Protein AF-A0A2H0VI58-F1 (afdb_monomer_lite)

pLDDT: mean 77.97, std 22.08, range [32.44, 98.25]

Secondary structure (DSSP, 8-state):
--HHHHHHHHHTTSSSTTS----------------S----------HHHHHHHHHHHHHHHHHHHHHHHHHHHHHHHHHS--HHHHHHHHHHHHHHHHTTSS-HHHHHHHHHHHHHHHT-

Structure (mmCIF, N/CA/C/O backbone):
data_AF-A0A2H0VI58-F1
#
_entry.id   AF-A0A2H0VI58-F1
#
loop_
_atom_site.group_PDB
_atom_site.id
_atom_site.type_symbol
_atom_site.label_atom_id
_atom_site.label_alt_id
_atom_site.label_comp_id
_atom_site.label_asym_id
_atom_site.label_entity_id
_atom_site.label_seq_id
_atom_site.pdbx_PDB_ins_code
_atom_site.Cartn_x
_atom_site.Cartn_y
_atom_site.Cartn_z
_atom_site.occupancy
_atom_site.B_iso_or_equiv
_atom_site.auth_seq_id
_atom_site.auth_comp_id
_atom_site.auth_asym_id
_atom_site.auth_atom_id
_atom_site.pdbx_PDB_model_num
ATOM 1 N N . MET A 1 1 ? 27.854 -40.616 11.568 1.00 53.31 1 MET A N 1
ATOM 2 C CA . MET A 1 1 ? 27.432 -40.780 10.158 1.00 53.31 1 MET A CA 1
ATOM 3 C C . MET A 1 1 ? 27.457 -39.402 9.521 1.00 53.31 1 MET A C 1
ATOM 5 O O . MET A 1 1 ? 26.761 -38.518 9.999 1.00 53.31 1 MET A O 1
ATOM 9 N N . SER A 1 2 ? 28.381 -39.181 8.583 1.00 52.53 2 SER A N 1
ATOM 10 C CA . SER A 1 2 ? 28.722 -37.849 8.062 1.00 52.53 2 SER A CA 1
ATOM 11 C C . SER A 1 2 ? 27.531 -37.191 7.360 1.00 52.53 2 SER A C 1
ATOM 13 O O . SER A 1 2 ? 26.808 -37.861 6.626 1.00 52.53 2 SER A O 1
ATOM 15 N N . VAL A 1 3 ? 27.366 -35.876 7.541 1.00 58.34 3 VAL A N 1
ATOM 16 C CA . VAL A 1 3 ? 26.368 -35.040 6.843 1.00 58.34 3 VAL A CA 1
ATOM 17 C C . VAL A 1 3 ? 26.492 -35.190 5.315 1.00 58.34 3 VAL A C 1
ATOM 19 O O . VAL A 1 3 ? 25.495 -35.109 4.602 1.00 58.34 3 VAL A O 1
ATOM 22 N N . ALA A 1 4 ? 27.688 -35.533 4.818 1.00 58.31 4 ALA A N 1
ATOM 23 C CA . ALA A 1 4 ? 27.936 -35.864 3.415 1.00 58.31 4 ALA A CA 1
ATOM 24 C C . ALA A 1 4 ? 27.155 -37.104 2.926 1.00 58.31 4 ALA A C 1
ATOM 26 O O . ALA A 1 4 ? 26.679 -37.111 1.795 1.00 58.31 4 ALA A O 1
ATOM 27 N N . ASN A 1 5 ? 26.933 -38.114 3.778 1.00 62.97 5 ASN A N 1
ATOM 28 C CA . ASN A 1 5 ? 26.204 -39.333 3.398 1.00 62.97 5 ASN A CA 1
ATOM 29 C C . ASN A 1 5 ? 24.690 -39.098 3.282 1.00 62.97 5 ASN A C 1
ATOM 31 O O . ASN A 1 5 ? 24.021 -39.784 2.517 1.00 62.97 5 ASN A O 1
ATOM 35 N N . ILE A 1 6 ? 24.150 -38.113 4.005 1.00 60.97 6 ILE A N 1
ATOM 36 C CA . ILE A 1 6 ? 22.734 -37.722 3.907 1.00 60.97 6 ILE A CA 1
ATOM 37 C C . ILE A 1 6 ? 22.495 -36.901 2.630 1.00 60.97 6 ILE A C 1
ATOM 39 O O . ILE A 1 6 ? 21.463 -37.055 1.984 1.00 60.97 6 ILE A O 1
ATOM 43 N N . ILE A 1 7 ? 23.463 -36.066 2.236 1.00 59.28 7 ILE A N 1
ATOM 44 C CA . ILE A 1 7 ? 23.378 -35.237 1.024 1.00 59.28 7 ILE A CA 1
ATOM 45 C C . ILE A 1 7 ? 23.529 -36.094 -0.245 1.00 59.28 7 ILE A C 1
ATOM 47 O O . ILE A 1 7 ? 22.785 -35.885 -1.200 1.00 59.28 7 ILE A O 1
ATOM 51 N N . MET A 1 8 ? 24.407 -37.104 -0.235 1.00 56.62 8 MET A N 1
ATOM 52 C CA . MET A 1 8 ? 24.546 -38.046 -1.358 1.00 56.62 8 MET A CA 1
ATOM 53 C C . MET A 1 8 ? 23.305 -38.943 -1.521 1.00 56.62 8 MET A C 1
ATOM 55 O O . MET A 1 8 ? 22.826 -39.119 -2.637 1.00 56.62 8 MET A O 1
ATOM 59 N N . ALA A 1 9 ? 22.696 -39.407 -0.421 1.00 55.72 9 ALA A N 1
ATOM 60 C CA . ALA A 1 9 ? 21.473 -40.219 -0.464 1.00 55.72 9 ALA A CA 1
ATOM 61 C C . ALA A 1 9 ? 20.207 -39.443 -0.898 1.00 55.72 9 ALA A C 1
ATOM 63 O O . ALA A 1 9 ? 19.197 -40.052 -1.257 1.00 55.72 9 ALA A O 1
ATOM 64 N N . ALA A 1 10 ? 20.236 -38.105 -0.859 1.00 54.66 10 ALA A N 1
ATOM 65 C CA . ALA A 1 10 ? 19.147 -37.252 -1.338 1.00 54.66 10 ALA A CA 1
ATOM 66 C C . ALA A 1 10 ? 19.251 -36.924 -2.841 1.00 54.66 10 ALA A C 1
ATOM 68 O O . ALA A 1 10 ? 18.243 -36.567 -3.449 1.00 54.66 10 ALA A O 1
ATOM 69 N N . ALA A 1 11 ? 20.439 -37.060 -3.445 1.00 52.56 11 ALA A N 1
ATOM 70 C CA . ALA A 1 11 ? 20.670 -36.757 -4.858 1.00 52.56 11 ALA A CA 1
ATOM 71 C C . ALA A 1 11 ? 20.241 -37.899 -5.800 1.00 52.56 11 ALA A C 1
ATOM 73 O O . ALA A 1 11 ? 19.772 -37.630 -6.901 1.00 52.56 11 ALA A O 1
ATOM 74 N N . GLU A 1 12 ? 20.307 -39.158 -5.360 1.00 55.06 12 GLU A N 1
ATOM 75 C CA . GLU A 1 12 ? 19.944 -40.320 -6.193 1.00 55.06 12 GLU A CA 1
ATOM 76 C C . GLU A 1 12 ? 18.428 -40.546 -6.334 1.00 55.06 12 GLU A C 1
ATOM 78 O O . GLU A 1 12 ? 17.991 -41.288 -7.204 1.00 55.06 12 GLU A O 1
ATOM 83 N N . ARG A 1 13 ? 17.588 -39.869 -5.538 1.00 49.50 13 ARG A N 1
ATOM 84 C CA . ARG A 1 13 ? 16.127 -40.086 -5.543 1.00 49.50 13 ARG A CA 1
ATOM 85 C C . ARG A 1 13 ? 15.329 -39.155 -6.468 1.00 49.50 13 ARG A C 1
ATOM 87 O O . ARG A 1 13 ? 14.102 -39.221 -6.475 1.00 49.50 13 ARG A O 1
ATOM 94 N N . ILE A 1 14 ? 16.001 -38.281 -7.224 1.00 48.28 14 ILE A N 1
ATOM 95 C CA . ILE A 1 14 ? 15.361 -37.319 -8.146 1.00 48.28 14 ILE A CA 1
ATOM 96 C C . ILE A 1 14 ? 15.422 -37.790 -9.616 1.00 48.28 14 ILE A C 1
ATOM 98 O O . ILE A 1 14 ? 14.651 -37.301 -10.438 1.00 48.28 14 ILE A O 1
ATOM 102 N N . GLU A 1 15 ? 16.235 -38.796 -9.952 1.00 50.19 15 GLU A N 1
ATOM 103 C CA . GLU A 1 15 ? 16.387 -39.283 -11.338 1.00 50.19 15 GLU A CA 1
ATOM 104 C C . GLU A 1 15 ? 15.412 -40.411 -11.740 1.00 50.19 15 GLU A C 1
ATOM 106 O O . GLU A 1 15 ? 15.211 -40.641 -12.929 1.00 50.19 15 GLU A O 1
ATOM 111 N N . GLU A 1 16 ? 14.715 -41.071 -10.809 1.00 48.56 16 GLU A N 1
ATOM 112 C CA . GLU A 1 16 ? 13.826 -42.200 -11.164 1.00 48.56 16 GLU A CA 1
ATOM 113 C C . GLU A 1 16 ? 12.372 -41.807 -11.488 1.00 48.56 16 GLU A C 1
ATOM 115 O O . GLU A 1 16 ? 11.603 -42.617 -12.000 1.00 48.56 16 GLU A O 1
ATOM 120 N N . PHE A 1 17 ? 11.965 -40.552 -11.275 1.00 42.66 17 PHE A N 1
ATOM 121 C CA . PHE A 1 17 ? 10.559 -40.138 -11.424 1.00 42.66 17 PHE A CA 1
ATOM 122 C C . PHE A 1 17 ? 10.2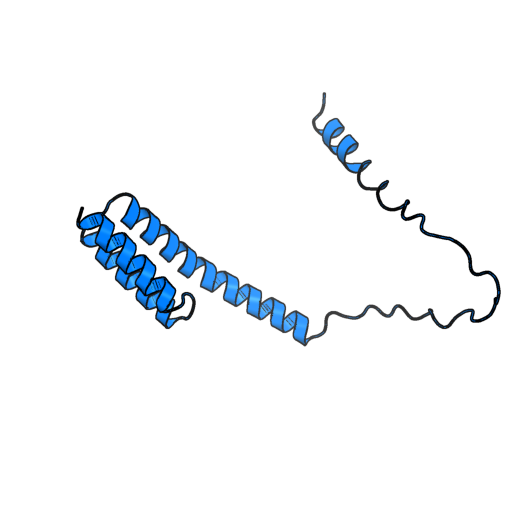00 -39.581 -12.816 1.00 42.66 17 PHE A C 1
ATOM 124 O O . PHE A 1 17 ? 9.352 -38.698 -12.941 1.00 42.66 17 PHE A O 1
ATOM 131 N N . SER A 1 18 ? 10.857 -40.079 -13.870 1.00 41.00 18 SER A N 1
ATOM 132 C CA . SER A 1 18 ? 10.605 -39.669 -15.267 1.00 41.00 18 SER A CA 1
ATOM 133 C C . SER A 1 18 ? 10.256 -40.818 -16.219 1.00 41.00 18 SER A C 1
ATOM 135 O O . SER A 1 18 ? 10.144 -40.593 -17.423 1.00 41.00 18 SER A O 1
ATOM 137 N N . LEU A 1 19 ? 10.043 -42.040 -15.724 1.00 47.66 19 LEU A N 1
ATOM 138 C CA . LEU A 1 19 ? 9.699 -43.187 -16.568 1.00 47.66 19 LEU A CA 1
ATOM 139 C C . LEU A 1 19 ? 8.616 -44.059 -15.933 1.00 47.66 19 LEU A C 1
ATOM 141 O O . LEU A 1 19 ? 8.897 -45.163 -15.503 1.00 47.66 19 LEU A O 1
ATOM 145 N N . GLU A 1 20 ? 7.369 -43.582 -15.921 1.00 46.06 20 GLU A N 1
ATOM 146 C CA . GLU A 1 20 ? 6.189 -44.443 -16.111 1.00 46.06 20 GLU A CA 1
ATOM 147 C C . GLU A 1 20 ? 4.907 -43.607 -16.231 1.00 46.06 20 GLU A C 1
ATOM 149 O O . GLU A 1 20 ? 4.111 -43.467 -15.309 1.00 46.06 20 GLU A O 1
ATOM 154 N N . ILE A 1 21 ? 4.664 -43.075 -17.428 1.00 41.00 21 ILE A N 1
ATOM 155 C CA . ILE A 1 21 ? 3.289 -42.920 -17.916 1.00 41.00 21 ILE A CA 1
ATOM 156 C C . ILE A 1 21 ? 3.165 -43.869 -19.103 1.00 41.00 21 ILE A C 1
ATOM 158 O O . ILE A 1 21 ? 3.253 -43.492 -20.269 1.00 41.00 21 ILE A O 1
ATOM 162 N N . LYS A 1 22 ? 3.022 -45.156 -18.775 1.00 42.66 22 LYS A N 1
ATOM 163 C CA . LYS A 1 22 ? 2.515 -46.170 -19.695 1.00 42.66 22 LYS A CA 1
ATOM 164 C C . LYS A 1 22 ? 1.028 -45.886 -19.905 1.00 42.66 22 LYS A C 1
ATOM 166 O O . LYS A 1 22 ? 0.185 -46.358 -19.153 1.00 42.66 22 LYS A O 1
ATOM 171 N N . PHE A 1 23 ? 0.716 -45.107 -20.934 1.00 39.62 23 PHE A N 1
ATOM 172 C CA . PHE A 1 23 ? -0.603 -45.120 -21.554 1.00 39.62 23 PHE A CA 1
ATOM 173 C C . PHE A 1 23 ? -0.422 -45.337 -23.054 1.00 39.62 23 PHE A C 1
ATOM 175 O O . PHE A 1 23 ? -0.317 -44.404 -23.844 1.00 39.62 23 PHE A O 1
ATOM 182 N N . LEU A 1 24 ? -0.339 -46.607 -23.434 1.00 41.19 24 LEU A N 1
ATOM 183 C CA . LEU A 1 24 ? -0.715 -47.057 -24.765 1.00 41.19 24 LEU A CA 1
ATOM 184 C C . LEU A 1 24 ? -1.793 -48.116 -24.562 1.00 41.19 24 LEU A C 1
ATOM 186 O O . LEU A 1 24 ? -1.620 -49.031 -23.756 1.00 41.19 24 LEU A O 1
ATOM 190 N N . PRO A 1 25 ? -2.884 -47.996 -25.322 1.00 43.91 25 PRO A N 1
ATOM 191 C CA . PRO A 1 25 ? -2.987 -48.961 -26.398 1.00 43.91 25 PRO A CA 1
ATOM 192 C C . PRO A 1 25 ? -3.257 -48.306 -27.757 1.00 43.91 25 PRO A C 1
ATOM 194 O O . PRO A 1 25 ? -4.180 -47.524 -27.941 1.00 43.91 25 PRO A O 1
ATOM 197 N N . PHE A 1 26 ? -2.432 -48.730 -28.713 1.00 38.81 26 PHE A N 1
ATOM 198 C CA . PHE A 1 26 ? -2.895 -49.322 -29.966 1.00 38.81 26 PHE A CA 1
ATOM 199 C C . PHE A 1 26 ? -3.698 -48.437 -30.938 1.00 38.81 26 PHE A C 1
ATOM 201 O O . PHE A 1 26 ? -4.920 -48.436 -30.944 1.00 38.81 26 PHE A O 1
ATOM 208 N N . CYS A 1 27 ? -2.977 -47.824 -31.879 1.00 32.44 27 CYS A N 1
ATOM 209 C CA . CYS A 1 27 ? -3.374 -47.777 -33.289 1.00 32.44 27 CYS A CA 1
ATOM 210 C C . CYS A 1 27 ? -2.101 -47.911 -34.135 1.00 32.44 27 CYS A C 1
ATOM 212 O O . CYS A 1 27 ? -1.270 -47.008 -34.202 1.00 32.44 27 CYS A O 1
ATOM 214 N N . THR A 1 28 ? -1.907 -49.091 -34.716 1.00 50.06 28 THR A N 1
ATOM 215 C CA . THR A 1 28 ? -0.780 -49.430 -35.586 1.00 50.06 28 THR A CA 1
ATOM 216 C C . THR A 1 28 ? -0.940 -48.843 -36.989 1.00 50.06 28 THR A C 1
ATOM 218 O O . THR A 1 28 ? -2.028 -48.885 -37.554 1.00 50.06 28 THR A O 1
ATOM 221 N N . ASN A 1 29 ? 0.206 -48.479 -37.575 1.00 48.22 29 ASN A N 1
ATOM 222 C CA . ASN A 1 29 ? 0.496 -48.301 -39.005 1.00 48.22 29 ASN A CA 1
ATOM 223 C C . ASN A 1 29 ? 0.120 -46.969 -39.682 1.00 48.22 29 ASN A C 1
ATOM 225 O O . ASN A 1 29 ? -0.964 -46.823 -40.233 1.00 48.22 29 ASN A O 1
ATOM 229 N N . ARG A 1 30 ? 1.115 -46.076 -39.816 1.00 40.59 30 ARG A N 1
ATOM 230 C CA . ARG A 1 30 ? 1.779 -45.803 -41.111 1.00 40.59 30 ARG A CA 1
ATOM 231 C C . ARG A 1 30 ? 3.052 -44.974 -40.886 1.00 40.59 30 ARG A C 1
ATOM 233 O O . ARG A 1 30 ? 2.999 -43.785 -40.591 1.00 40.59 30 ARG A O 1
ATOM 240 N N . LEU A 1 31 ? 4.198 -45.641 -40.997 1.00 51.78 31 LEU A N 1
ATOM 241 C CA . LEU A 1 31 ? 5.525 -45.027 -41.070 1.00 51.78 31 LEU A CA 1
ATOM 242 C C . LEU A 1 31 ? 5.613 -44.023 -42.237 1.00 51.78 31 LEU A C 1
ATOM 244 O O . LEU A 1 31 ? 4.936 -44.190 -43.250 1.00 51.78 31 LEU A O 1
ATOM 248 N N . ASN A 1 32 ? 6.528 -43.060 -42.085 1.00 50.75 32 ASN A N 1
ATOM 249 C CA . ASN A 1 32 ? 6.928 -41.987 -43.010 1.00 50.75 32 ASN A CA 1
ATOM 250 C C . ASN A 1 32 ? 6.148 -40.666 -42.978 1.00 50.75 32 ASN A C 1
ATOM 252 O O . ASN A 1 32 ? 5.585 -40.250 -43.983 1.00 50.75 32 ASN A O 1
ATOM 256 N N . ILE A 1 33 ? 6.312 -39.914 -41.884 1.00 51.00 33 ILE A N 1
ATOM 257 C CA . ILE A 1 33 ? 6.845 -38.541 -41.990 1.00 51.00 33 ILE A CA 1
ATOM 258 C C . ILE A 1 33 ? 7.992 -38.426 -40.981 1.00 51.00 33 ILE A C 1
ATOM 260 O O . ILE A 1 33 ? 7.841 -37.996 -39.841 1.00 51.00 33 ILE A O 1
ATOM 264 N N . CYS A 1 34 ? 9.151 -38.913 -41.412 1.00 40.25 34 CYS A N 1
ATOM 265 C CA . CYS A 1 34 ? 10.426 -38.614 -40.787 1.00 40.25 34 CYS A CA 1
ATOM 266 C C . CYS A 1 34 ? 10.754 -37.128 -41.047 1.00 40.25 34 CYS A C 1
ATOM 268 O O . CYS A 1 34 ? 10.591 -36.647 -42.165 1.00 40.25 34 CYS A O 1
ATOM 270 N N . LEU A 1 35 ? 11.276 -36.442 -40.025 1.00 43.62 35 LEU A N 1
ATOM 271 C CA . LEU A 1 35 ? 12.149 -35.262 -40.143 1.00 43.62 35 LEU A CA 1
ATOM 272 C C . LEU A 1 35 ? 11.533 -33.918 -40.594 1.00 43.62 35 LEU A C 1
ATOM 274 O O . LEU A 1 35 ? 12.038 -33.275 -41.508 1.00 43.62 35 LEU A O 1
ATOM 278 N N . VAL A 1 36 ? 10.553 -33.390 -39.851 1.00 46.44 36 VAL A N 1
ATOM 279 C CA . VAL A 1 36 ? 10.339 -31.916 -39.785 1.00 46.44 36 VAL A CA 1
ATOM 280 C C . VAL A 1 36 ? 10.516 -31.375 -38.358 1.00 46.44 36 VAL A C 1
ATOM 282 O O . VAL A 1 36 ? 10.175 -30.240 -38.047 1.00 46.44 36 VAL A O 1
ATOM 285 N N . TYR A 1 37 ? 11.107 -32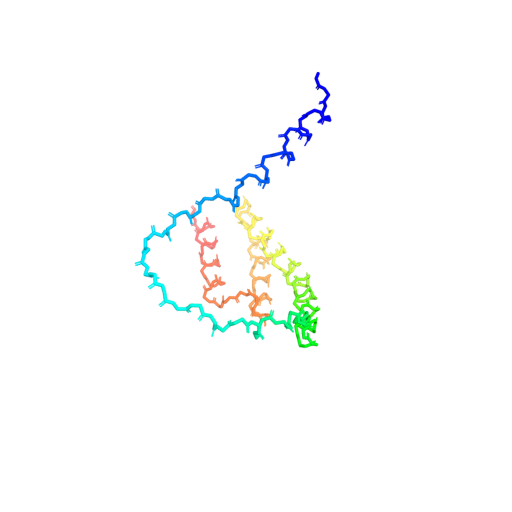.170 -37.464 1.00 52.34 37 TYR A N 1
ATOM 286 C CA . TYR A 1 37 ? 11.384 -31.770 -36.081 1.00 52.34 37 TYR A CA 1
ATOM 287 C C . TYR A 1 37 ? 12.880 -31.530 -35.848 1.00 52.34 37 TYR A C 1
ATOM 289 O O . TYR A 1 37 ? 13.485 -32.026 -34.907 1.00 52.34 37 TYR A O 1
ATOM 297 N N . SER A 1 38 ? 13.508 -30.762 -36.737 1.00 48.84 38 SER A N 1
ATOM 298 C CA . SER A 1 38 ? 14.923 -30.393 -36.638 1.00 48.84 38 SER A CA 1
ATOM 299 C C . SER A 1 38 ? 15.105 -28.878 -36.698 1.00 48.84 38 SER A C 1
ATOM 301 O O . SER A 1 38 ? 15.784 -28.344 -37.575 1.00 48.84 38 SER A O 1
ATOM 303 N N . LYS A 1 39 ? 14.492 -28.158 -35.750 1.00 50.59 39 LYS A N 1
ATOM 304 C CA . LYS A 1 39 ? 14.941 -26.813 -35.363 1.00 50.59 39 LYS A CA 1
ATOM 305 C C . LYS A 1 39 ? 14.410 -26.426 -33.977 1.00 50.59 39 LYS A C 1
ATOM 307 O O . LYS A 1 39 ? 13.634 -25.486 -33.842 1.00 50.59 39 LYS A O 1
ATOM 312 N N . LEU A 1 40 ? 14.885 -27.092 -32.922 1.00 54.53 40 LEU A N 1
ATOM 313 C CA . LEU A 1 40 ? 14.900 -26.493 -31.581 1.00 54.53 40 LEU A CA 1
ATOM 314 C C . LEU A 1 40 ? 15.901 -25.323 -31.590 1.00 54.53 40 LEU A C 1
ATOM 316 O O . LEU A 1 40 ? 16.996 -25.389 -31.040 1.00 54.53 40 LEU A O 1
ATOM 320 N N . ARG A 1 41 ? 15.544 -24.234 -32.283 1.00 50.53 41 ARG A N 1
ATOM 321 C CA . ARG A 1 41 ? 16.090 -22.916 -31.979 1.00 50.53 41 ARG A CA 1
ATOM 322 C C . ARG A 1 41 ? 15.622 -22.620 -30.564 1.00 50.53 41 ARG A C 1
ATOM 324 O O . ARG A 1 41 ? 14.418 -22.595 -30.327 1.00 50.53 41 ARG A O 1
ATOM 331 N N . LEU A 1 42 ? 16.567 -22.393 -29.656 1.00 57.09 42 LEU A N 1
ATOM 332 C CA . LEU A 1 42 ? 16.349 -21.663 -28.409 1.00 57.09 42 LEU A CA 1
ATOM 333 C C . LEU A 1 42 ? 15.288 -20.585 -28.659 1.00 57.09 42 LEU A C 1
ATOM 335 O O . LEU A 1 42 ? 15.573 -19.648 -29.401 1.00 57.09 42 LEU A O 1
ATOM 339 N N . MET A 1 43 ? 14.072 -20.727 -28.119 1.00 74.06 43 MET A N 1
ATOM 340 C CA . MET A 1 43 ? 13.137 -19.604 -28.052 1.00 74.06 43 MET A CA 1
ATOM 341 C C . MET A 1 43 ? 13.822 -18.593 -27.128 1.00 74.06 43 MET A C 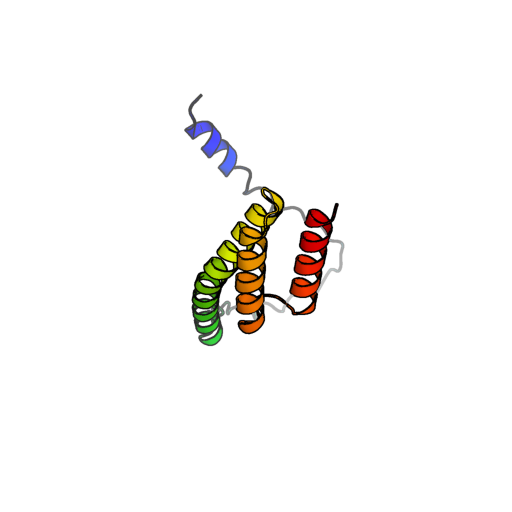1
ATOM 343 O O . MET A 1 43 ? 13.925 -18.849 -25.926 1.00 74.06 43 MET A O 1
ATOM 347 N N . PRO A 1 44 ? 14.403 -17.502 -27.655 1.00 78.81 44 PRO A N 1
ATOM 348 C CA . PRO A 1 44 ? 15.218 -16.631 -26.833 1.00 78.81 44 PRO A CA 1
ATOM 349 C C . PRO A 1 44 ? 14.297 -15.852 -25.897 1.00 78.81 44 PRO A C 1
ATOM 351 O O . PRO A 1 44 ? 13.174 -15.499 -26.271 1.00 78.81 44 PRO A O 1
ATOM 354 N N . ILE A 1 45 ? 14.774 -15.539 -24.688 1.00 83.75 45 ILE A N 1
ATOM 355 C CA . ILE A 1 45 ? 14.049 -14.629 -23.799 1.00 83.75 45 ILE A CA 1
ATOM 356 C C . ILE A 1 45 ? 13.850 -13.320 -24.563 1.00 83.75 45 ILE A C 1
ATOM 358 O O . ILE A 1 45 ? 14.804 -12.609 -24.890 1.00 83.75 45 ILE A O 1
ATOM 362 N N . THR A 1 46 ? 12.596 -13.017 -24.882 1.00 91.38 46 THR A N 1
ATOM 363 C CA . THR A 1 46 ? 12.258 -11.846 -25.683 1.00 91.38 46 THR A CA 1
ATOM 364 C C . THR A 1 46 ? 12.695 -10.576 -24.954 1.00 91.38 46 THR A C 1
ATOM 366 O O . THR A 1 46 ? 12.673 -10.487 -23.721 1.00 91.38 46 THR A O 1
ATOM 369 N N . LYS A 1 47 ? 13.083 -9.538 -25.705 1.00 91.75 47 LYS A N 1
ATOM 370 C CA . LYS A 1 47 ? 13.515 -8.255 -25.115 1.00 91.75 47 LYS A CA 1
ATOM 371 C C . LYS A 1 47 ? 12.442 -7.666 -24.181 1.00 91.75 47 LYS A C 1
ATOM 373 O O . LYS A 1 47 ? 12.772 -7.053 -23.162 1.00 91.75 47 LYS A O 1
ATOM 378 N N . SER A 1 48 ? 11.163 -7.885 -24.500 1.00 93.31 48 SER A N 1
ATOM 379 C CA . SER A 1 48 ? 10.019 -7.502 -23.666 1.00 93.31 48 SER A CA 1
ATOM 380 C C . SER A 1 48 ? 9.982 -8.269 -22.342 1.00 93.31 48 SER A C 1
ATOM 382 O O . SER A 1 48 ? 9.794 -7.637 -21.300 1.00 93.31 48 SER A O 1
ATOM 384 N N . ALA A 1 49 ? 10.247 -9.579 -22.347 1.00 94.31 49 ALA A N 1
ATOM 385 C CA . ALA A 1 49 ? 10.326 -10.393 -21.136 1.00 94.31 49 ALA A CA 1
ATOM 386 C C . ALA A 1 49 ? 11.468 -9.938 -20.210 1.00 94.31 49 ALA A C 1
ATOM 388 O O . ALA A 1 49 ? 11.238 -9.714 -19.020 1.00 94.31 49 ALA A O 1
ATOM 389 N N . ILE A 1 50 ? 12.667 -9.671 -20.747 1.00 95.44 50 ILE A N 1
ATOM 390 C CA . ILE A 1 50 ? 13.802 -9.142 -19.960 1.00 95.44 50 ILE A CA 1
ATOM 391 C C . ILE A 1 50 ? 13.449 -7.780 -19.343 1.00 95.44 50 ILE A C 1
ATOM 393 O O . ILE A 1 50 ? 13.734 -7.507 -18.173 1.00 95.44 50 ILE A O 1
ATOM 397 N N . LYS A 1 51 ? 12.812 -6.890 -20.117 1.00 95.94 51 LYS A N 1
ATOM 398 C CA . LYS A 1 51 ? 12.373 -5.576 -19.624 1.00 95.94 51 LYS A CA 1
ATOM 399 C C . LYS A 1 51 ? 11.344 -5.723 -18.506 1.00 95.94 51 LYS A C 1
ATOM 401 O O . LYS A 1 51 ? 11.485 -5.075 -17.469 1.00 95.94 51 LYS A O 1
ATOM 406 N N . LYS A 1 52 ? 10.341 -6.581 -18.696 1.00 97.06 52 LYS A N 1
ATOM 407 C CA . LYS A 1 52 ? 9.290 -6.834 -17.709 1.00 97.06 52 LYS A CA 1
ATOM 408 C C . LYS A 1 52 ? 9.878 -7.373 -16.405 1.00 97.06 52 LYS A C 1
ATOM 410 O O . LYS A 1 52 ? 9.590 -6.813 -15.351 1.00 97.06 52 LYS A O 1
ATOM 415 N N . GLN A 1 53 ? 10.805 -8.329 -16.487 1.00 96.88 53 GLN A N 1
ATOM 416 C CA . GLN A 1 53 ? 11.499 -8.879 -15.323 1.00 96.88 53 GLN A CA 1
ATOM 417 C C . GLN A 1 53 ? 12.247 -7.797 -14.525 1.00 96.88 53 GLN A C 1
ATOM 419 O O . GLN A 1 53 ? 12.137 -7.743 -13.301 1.00 96.88 53 GLN A O 1
ATOM 424 N N . ARG A 1 54 ? 12.980 -6.895 -15.194 1.00 97.44 54 ARG A N 1
ATOM 425 C CA . ARG A 1 54 ? 13.687 -5.786 -14.522 1.00 97.44 54 ARG A CA 1
ATOM 426 C C . ARG A 1 54 ? 12.727 -4.817 -13.832 1.00 97.44 54 ARG A C 1
ATOM 428 O O . ARG A 1 54 ? 12.962 -4.421 -12.690 1.00 97.44 54 ARG A O 1
ATOM 435 N N . VAL A 1 55 ? 11.640 -4.448 -14.511 1.00 98.25 55 VAL A N 1
ATOM 436 C CA . VAL A 1 55 ? 10.618 -3.541 -13.965 1.00 98.25 55 VAL A CA 1
ATOM 437 C C . VAL A 1 55 ? 9.930 -4.160 -12.750 1.00 98.25 55 VAL A C 1
ATOM 439 O O . VAL A 1 55 ? 9.765 -3.484 -11.734 1.00 98.25 55 VAL A O 1
ATOM 442 N N . ASP A 1 56 ? 9.570 -5.439 -12.822 1.00 97.88 56 ASP A N 1
ATOM 443 C CA . ASP A 1 56 ? 8.881 -6.130 -11.735 1.00 97.88 56 ASP A CA 1
ATOM 444 C C . ASP A 1 56 ? 9.795 -6.345 -10.530 1.00 97.88 56 ASP A C 1
ATOM 446 O O . ASP A 1 56 ? 9.352 -6.120 -9.405 1.00 97.88 56 ASP A O 1
ATOM 450 N N . LYS A 1 57 ? 11.085 -6.650 -10.740 1.00 98.12 57 LYS A N 1
ATOM 451 C CA . LYS A 1 57 ? 12.095 -6.678 -9.667 1.00 98.12 57 LYS A CA 1
ATOM 452 C C . LYS A 1 57 ? 12.151 -5.333 -8.937 1.00 98.12 57 LYS A C 1
ATOM 454 O O . LYS A 1 57 ? 11.978 -5.291 -7.721 1.00 98.12 57 LYS A O 1
ATOM 459 N N . LYS A 1 58 ? 12.290 -4.223 -9.673 1.00 98.00 58 LYS A N 1
ATOM 460 C CA . LYS A 1 58 ? 12.338 -2.872 -9.085 1.00 98.00 58 LYS A CA 1
ATOM 461 C C . LYS A 1 58 ? 11.063 -2.537 -8.302 1.00 98.00 58 LYS A C 1
ATOM 463 O O . LYS A 1 58 ? 11.143 -2.103 -7.158 1.00 98.00 58 LYS A O 1
ATOM 468 N N . ARG A 1 59 ? 9.887 -2.768 -8.896 1.00 96.88 59 ARG A N 1
ATOM 469 C CA . ARG A 1 59 ? 8.589 -2.501 -8.249 1.00 96.88 59 ARG A CA 1
ATOM 470 C C . ARG A 1 59 ? 8.379 -3.367 -7.013 1.00 96.88 59 ARG A C 1
ATOM 472 O O . ARG A 1 59 ? 7.873 -2.877 -6.009 1.00 96.88 59 ARG A O 1
ATOM 479 N N . THR A 1 60 ? 8.783 -4.633 -7.071 1.00 97.50 60 THR A N 1
ATOM 480 C CA . THR A 1 60 ? 8.684 -5.560 -5.940 1.00 97.50 60 THR A CA 1
ATOM 481 C C . THR A 1 60 ? 9.505 -5.059 -4.762 1.00 97.50 60 THR A C 1
ATOM 483 O O . THR A 1 60 ? 8.955 -4.950 -3.671 1.00 97.50 60 THR A O 1
ATOM 486 N N . LEU A 1 61 ? 10.762 -4.660 -4.978 1.00 97.12 61 LEU A N 1
ATOM 487 C CA . LEU A 1 61 ? 11.625 -4.141 -3.912 1.00 97.12 61 LEU A CA 1
ATOM 488 C C . LEU A 1 61 ? 11.011 -2.917 -3.215 1.00 97.12 61 LEU A C 1
ATOM 490 O O . LEU A 1 61 ? 10.863 -2.921 -1.996 1.00 97.12 61 LEU A O 1
ATOM 494 N N . SER A 1 62 ? 10.562 -1.910 -3.973 1.00 95.38 62 SER A N 1
ATOM 495 C CA . SER A 1 62 ? 9.933 -0.715 -3.388 1.00 95.38 62 SER A CA 1
ATOM 496 C C . SER A 1 62 ? 8.617 -1.033 -2.663 1.00 95.38 62 SER A C 1
ATOM 498 O O . SER A 1 62 ? 8.356 -0.523 -1.572 1.00 95.38 62 SER A O 1
ATOM 500 N N . ASN A 1 63 ? 7.789 -1.912 -3.236 1.00 96.62 63 ASN A N 1
ATOM 501 C CA . ASN A 1 63 ? 6.497 -2.278 -2.656 1.00 96.62 63 ASN A CA 1
ATOM 502 C C . ASN A 1 63 ? 6.644 -3.137 -1.394 1.00 96.62 63 ASN A C 1
ATOM 504 O O . ASN A 1 63 ? 5.800 -3.047 -0.501 1.00 96.62 63 ASN A O 1
ATOM 508 N N . LEU A 1 64 ? 7.689 -3.964 -1.303 1.00 96.50 64 LEU A N 1
ATOM 509 C CA . LEU A 1 64 ? 7.966 -4.786 -0.126 1.00 96.50 64 LEU A CA 1
ATOM 510 C C . LEU A 1 64 ? 8.212 -3.923 1.109 1.00 96.50 64 LEU A C 1
ATOM 512 O O . LEU A 1 64 ? 7.643 -4.217 2.157 1.00 96.50 64 LEU A O 1
ATOM 516 N N . THR A 1 65 ? 8.962 -2.825 0.989 1.00 95.44 65 THR A N 1
ATOM 517 C CA . THR A 1 65 ? 9.203 -1.903 2.108 1.00 95.44 65 THR A CA 1
ATOM 518 C C . THR A 1 65 ? 7.901 -1.284 2.620 1.00 95.44 65 THR A C 1
ATOM 520 O O . THR A 1 65 ? 7.631 -1.310 3.820 1.00 95.44 65 THR A O 1
ATOM 523 N N . ALA A 1 66 ? 7.050 -0.778 1.721 1.00 95.12 66 ALA A N 1
ATOM 524 C CA . ALA A 1 66 ? 5.769 -0.178 2.096 1.00 95.12 66 ALA A CA 1
ATOM 525 C C . ALA A 1 66 ? 4.795 -1.206 2.705 1.00 95.12 66 ALA A C 1
ATOM 527 O O . ALA A 1 66 ? 4.172 -0.942 3.733 1.00 95.12 66 ALA A O 1
ATOM 528 N N . LYS A 1 67 ? 4.707 -2.410 2.122 1.00 95.56 67 LYS A N 1
ATOM 529 C CA . LYS A 1 67 ? 3.902 -3.515 2.670 1.00 95.56 67 LYS A CA 1
ATOM 530 C C . LYS A 1 67 ? 4.441 -4.007 4.014 1.00 95.56 67 LYS A C 1
ATOM 532 O O . LYS A 1 67 ? 3.651 -4.370 4.879 1.00 95.56 67 LYS A O 1
ATOM 537 N N . GLY A 1 68 ? 5.761 -4.021 4.194 1.00 96.88 68 GLY A N 1
ATOM 538 C CA . GLY A 1 68 ? 6.427 -4.370 5.447 1.00 96.88 68 GLY A CA 1
ATOM 539 C C . GLY A 1 68 ? 6.037 -3.412 6.567 1.00 96.88 68 GLY A C 1
ATOM 540 O O . GLY A 1 68 ? 5.501 -3.859 7.576 1.00 96.88 68 GLY A O 1
ATOM 541 N N . ARG A 1 69 ? 6.183 -2.100 6.331 1.00 95.75 69 ARG A N 1
ATOM 542 C CA . ARG A 1 69 ? 5.757 -1.045 7.269 1.00 95.75 69 ARG A CA 1
ATOM 543 C C . ARG A 1 69 ? 4.272 -1.139 7.621 1.00 95.75 69 ARG A C 1
ATOM 545 O O . ARG A 1 69 ? 3.901 -0.991 8.775 1.00 95.75 69 ARG A O 1
ATOM 552 N N . LEU A 1 70 ? 3.408 -1.423 6.645 1.00 96.69 70 LEU A N 1
ATOM 553 C CA . LEU A 1 70 ? 1.982 -1.616 6.917 1.00 96.69 70 LEU A CA 1
ATOM 554 C C . LEU A 1 70 ? 1.724 -2.849 7.802 1.00 96.69 70 LEU A C 1
ATOM 556 O O . LEU A 1 70 ? 0.875 -2.821 8.688 1.00 96.69 70 LEU A O 1
ATOM 560 N N . LYS A 1 71 ? 2.443 -3.953 7.577 1.00 96.50 71 LYS A N 1
ATOM 561 C CA . LYS A 1 71 ? 2.301 -5.165 8.396 1.00 96.50 71 LYS A CA 1
ATOM 562 C C . LYS A 1 71 ? 2.768 -4.943 9.834 1.00 96.50 71 LYS A C 1
ATOM 564 O O . LYS A 1 71 ? 2.121 -5.468 10.737 1.00 96.50 71 LYS A O 1
ATOM 569 N N . THR A 1 72 ? 3.862 -4.212 10.050 1.00 97.06 72 THR A N 1
ATOM 570 C CA . THR A 1 72 ? 4.366 -3.918 11.401 1.00 97.06 72 THR A CA 1
ATOM 571 C C . THR A 1 72 ? 3.392 -3.027 12.161 1.00 97.06 72 THR A C 1
ATOM 573 O O . THR A 1 72 ? 2.964 -3.419 13.240 1.00 97.06 72 THR A O 1
ATOM 576 N N . THR A 1 73 ? 2.902 -1.942 11.553 1.00 96.12 73 THR A N 1
ATOM 577 C CA . THR A 1 73 ? 1.922 -1.054 12.206 1.00 96.12 73 THR A CA 1
ATOM 578 C C . THR A 1 73 ? 0.605 -1.760 12.524 1.00 96.12 73 THR A C 1
ATOM 580 O O . THR A 1 73 ? 0.020 -1.531 13.579 1.00 96.12 73 THR A O 1
ATOM 583 N N . ILE A 1 74 ? 0.140 -2.676 11.663 1.00 96.06 74 ILE A N 1
ATOM 584 C CA . ILE A 1 74 ? -1.036 -3.510 11.963 1.00 96.06 74 ILE A CA 1
ATOM 585 C C . ILE A 1 74 ? -0.773 -4.439 13.155 1.00 96.06 74 ILE A C 1
ATOM 587 O O . ILE A 1 74 ? -1.675 -4.646 13.964 1.00 96.06 74 ILE A O 1
ATOM 591 N N . LYS A 1 75 ? 0.423 -5.033 13.262 1.00 95.56 75 LYS A N 1
ATOM 592 C CA . LYS A 1 75 ? 0.784 -5.891 14.402 1.00 95.56 75 LYS A CA 1
ATOM 593 C C . LYS A 1 75 ? 0.861 -5.084 15.697 1.00 95.56 75 LYS A C 1
ATOM 595 O O . LYS A 1 75 ? 0.278 -5.503 16.688 1.00 95.56 75 LYS A O 1
ATOM 600 N N . GLU A 1 76 ? 1.501 -3.921 15.663 1.00 94.19 76 GLU A N 1
ATOM 601 C CA . GLU A 1 76 ? 1.614 -3.002 16.801 1.00 94.19 76 GLU A CA 1
ATOM 602 C C . GLU A 1 76 ? 0.237 -2.545 17.293 1.00 94.19 76 GLU A C 1
ATOM 604 O O . GLU A 1 76 ? -0.062 -2.676 18.475 1.00 94.19 76 GLU A O 1
ATOM 609 N N . ALA A 1 77 ? -0.639 -2.114 16.379 1.00 94.38 77 ALA A N 1
ATOM 610 C CA . ALA A 1 77 ? -1.997 -1.683 16.714 1.00 94.38 77 ALA A CA 1
ATOM 611 C C . ALA A 1 77 ? -2.882 -2.817 17.264 1.00 94.38 77 ALA A C 1
ATOM 613 O O . ALA A 1 77 ? -3.873 -2.549 17.940 1.00 94.38 77 ALA A O 1
ATOM 614 N N . ARG A 1 78 ? -2.558 -4.082 16.959 1.00 92.12 78 ARG A N 1
ATOM 615 C CA . ARG A 1 78 ? -3.236 -5.254 17.538 1.00 92.12 78 ARG A CA 1
ATOM 616 C C . ARG A 1 78 ? -2.684 -5.635 18.906 1.00 92.12 78 ARG A C 1
ATOM 618 O O . ARG A 1 78 ? -3.461 -6.076 19.739 1.00 92.12 78 ARG A O 1
ATOM 625 N N . ALA A 1 79 ? -1.372 -5.521 19.101 1.00 92.44 79 ALA A N 1
ATOM 626 C CA . ALA A 1 79 ? -0.720 -5.876 20.357 1.00 92.44 79 ALA A CA 1
ATOM 627 C C . ALA A 1 79 ? -1.032 -4.853 21.454 1.00 92.44 79 ALA A C 1
ATOM 629 O O . ALA A 1 79 ? -1.450 -5.232 22.540 1.00 92.44 79 ALA A O 1
ATOM 630 N N . ASN A 1 80 ? -0.881 -3.564 21.141 1.00 89.19 80 ASN A N 1
ATOM 631 C CA . ASN A 1 80 ? -1.072 -2.465 22.082 1.00 89.19 80 ASN A CA 1
ATOM 632 C C . ASN A 1 80 ? -2.089 -1.468 21.506 1.00 89.19 80 ASN A C 1
ATOM 634 O O . ASN A 1 80 ? -1.697 -0.497 20.849 1.00 89.19 80 ASN A O 1
ATOM 638 N N . PRO A 1 81 ? -3.397 -1.707 21.703 1.00 87.62 81 PRO A N 1
ATOM 639 C CA . PRO A 1 81 ? -4.442 -0.828 21.196 1.00 87.62 81 PRO A CA 1
ATOM 640 C C . PRO A 1 81 ? -4.440 0.510 21.953 1.00 87.62 81 PRO A C 1
ATOM 642 O O . PRO A 1 81 ? -5.007 0.638 23.031 1.00 87.62 81 PRO A O 1
ATOM 645 N N . GLY A 1 82 ? -3.797 1.527 21.373 1.00 88.69 82 GLY A N 1
ATOM 646 C CA . GLY A 1 82 ? -3.731 2.884 21.931 1.00 88.69 82 GLY A CA 1
ATOM 647 C C . GLY A 1 82 ? -3.940 3.982 20.885 1.00 88.69 82 GLY A C 1
ATOM 648 O O . GLY A 1 82 ? -3.768 3.755 19.684 1.00 88.69 82 GLY A O 1
ATOM 649 N N . ALA A 1 83 ? -4.259 5.204 21.324 1.00 88.75 83 ALA A N 1
ATOM 650 C CA . ALA A 1 83 ? -4.551 6.329 20.423 1.00 88.75 83 ALA A CA 1
ATOM 651 C C . ALA A 1 83 ? -3.383 6.666 19.471 1.00 88.75 83 ALA A C 1
ATOM 653 O O . ALA A 1 83 ? -3.598 6.920 18.282 1.00 88.75 83 ALA A O 1
ATOM 654 N N . GLY A 1 84 ? -2.139 6.596 19.962 1.00 90.75 84 GLY A N 1
ATOM 655 C CA . GLY A 1 84 ? -0.940 6.807 19.142 1.00 90.75 84 GLY A CA 1
ATOM 656 C C . GLY A 1 84 ? -0.778 5.752 18.042 1.00 90.75 84 GLY A C 1
ATOM 657 O O . GLY A 1 84 ? -0.576 6.095 16.876 1.00 90.75 84 GLY A O 1
ATOM 658 N N . SER A 1 85 ? -0.961 4.473 18.390 1.00 92.12 85 SER A N 1
ATOM 659 C CA . SER A 1 85 ? -0.892 3.352 17.439 1.00 92.12 85 SER A CA 1
ATOM 660 C C . SER A 1 85 ? -1.970 3.446 16.350 1.00 92.12 85 SER A C 1
ATOM 662 O O . SER A 1 85 ? -1.709 3.166 15.180 1.00 92.12 85 SER A O 1
ATOM 664 N N . LEU A 1 86 ? -3.164 3.934 16.707 1.00 93.12 86 LEU A N 1
ATOM 665 C CA . LEU A 1 86 ? -4.278 4.111 15.781 1.00 93.12 86 LEU A CA 1
ATOM 666 C C . LEU A 1 86 ? -3.994 5.219 14.760 1.00 93.12 86 LEU A C 1
ATOM 668 O O . LEU A 1 86 ? -4.229 5.039 13.563 1.00 93.12 86 LEU A O 1
ATOM 672 N N . LYS A 1 87 ? -3.437 6.347 15.217 1.00 94.31 87 LYS A N 1
ATOM 673 C CA . LYS A 1 87 ? -3.021 7.450 14.340 1.00 94.31 87 LYS A CA 1
ATOM 674 C C . LYS A 1 87 ? -1.943 6.992 13.354 1.00 94.31 87 LYS A C 1
ATOM 676 O O . LYS A 1 87 ? -2.050 7.268 12.157 1.00 94.31 87 LYS A O 1
ATOM 681 N N . ALA A 1 88 ? -0.941 6.257 13.841 1.00 94.75 88 ALA A N 1
ATOM 682 C CA . ALA A 1 88 ? 0.127 5.706 13.010 1.00 94.75 88 ALA A CA 1
ATOM 683 C C . ALA A 1 88 ? -0.415 4.725 11.955 1.00 94.75 88 ALA A C 1
ATOM 685 O O . ALA A 1 88 ? -0.082 4.838 10.773 1.00 94.75 88 ALA A O 1
ATOM 686 N N . LEU A 1 89 ? -1.313 3.820 12.356 1.00 96.12 89 LEU A N 1
ATOM 687 C CA . LEU A 1 89 ? -1.984 2.883 11.457 1.00 96.12 89 LEU A CA 1
ATOM 688 C C . LEU A 1 89 ? -2.767 3.603 10.352 1.00 96.12 89 LEU A C 1
ATOM 690 O O . LEU A 1 89 ? -2.656 3.229 9.184 1.00 96.12 89 LEU A O 1
ATOM 694 N N . TYR A 1 90 ? -3.585 4.600 10.701 1.00 95.94 90 TYR A N 1
ATOM 695 C CA . TYR A 1 90 ? -4.418 5.308 9.726 1.00 95.94 90 TYR A CA 1
ATOM 696 C C . TYR A 1 90 ? -3.570 6.052 8.700 1.00 95.94 90 TYR A C 1
ATOM 698 O O . TYR A 1 90 ? -3.807 5.891 7.503 1.00 95.94 90 TYR A O 1
ATOM 706 N N . SER A 1 91 ? -2.532 6.758 9.157 1.00 96.12 91 SER A N 1
ATOM 707 C CA . SER A 1 91 ? -1.573 7.429 8.277 1.00 96.12 91 SER A CA 1
ATOM 708 C C . SER A 1 91 ? -0.897 6.443 7.317 1.00 96.12 91 SER A C 1
ATOM 710 O O . SER A 1 91 ? -0.941 6.623 6.098 1.00 96.12 91 SER A O 1
ATOM 712 N N . ALA A 1 92 ? -0.352 5.338 7.840 1.00 96.50 92 ALA A N 1
ATOM 713 C CA . ALA A 1 92 ? 0.293 4.318 7.017 1.00 96.50 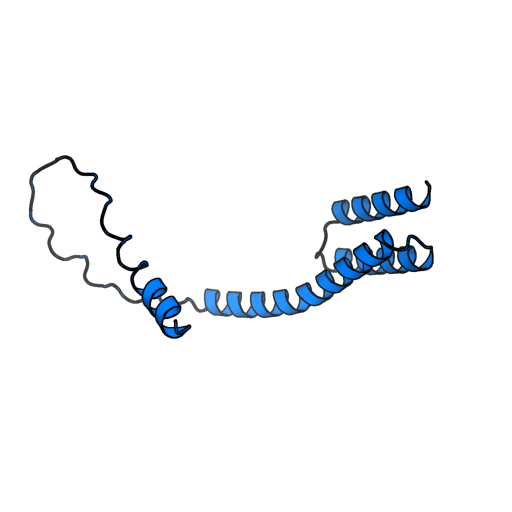92 ALA A CA 1
ATOM 714 C C . ALA A 1 92 ? -0.676 3.709 5.990 1.00 96.50 92 ALA A C 1
ATOM 716 O O . ALA A 1 92 ? -0.325 3.551 4.819 1.00 96.50 92 ALA A O 1
ATOM 717 N N . MET A 1 93 ? -1.908 3.400 6.402 1.00 96.81 93 MET A N 1
ATOM 718 C CA . MET A 1 93 ? -2.908 2.802 5.524 1.00 96.81 93 MET A CA 1
ATOM 719 C C . MET A 1 93 ? -3.301 3.753 4.385 1.00 96.81 93 MET A C 1
ATOM 721 O O . MET A 1 93 ? -3.309 3.334 3.227 1.00 96.81 93 MET A O 1
ATOM 725 N N . ASP A 1 94 ? -3.554 5.028 4.671 1.00 95.94 94 ASP A N 1
ATOM 726 C CA . ASP A 1 94 ? -3.975 5.998 3.652 1.00 95.94 94 ASP A CA 1
ATOM 727 C C . ASP A 1 94 ? -2.876 6.277 2.622 1.00 95.94 94 ASP A C 1
ATOM 729 O O . ASP A 1 94 ? -3.150 6.340 1.419 1.00 95.94 94 ASP A O 1
ATOM 733 N N . LEU A 1 95 ? -1.613 6.306 3.057 1.00 95.31 95 LEU A N 1
ATOM 734 C CA . LEU A 1 95 ? -0.467 6.365 2.149 1.00 95.31 95 LEU A CA 1
ATOM 735 C C . LEU A 1 95 ? -0.413 5.135 1.231 1.00 95.31 95 LEU A C 1
ATOM 737 O O . LEU A 1 95 ? -0.242 5.270 0.019 1.00 95.31 95 LEU A O 1
ATOM 741 N N . THR A 1 96 ? -0.614 3.924 1.764 1.00 96.44 96 THR A N 1
ATOM 742 C CA . THR A 1 96 ? -0.610 2.711 0.924 1.00 96.44 96 THR A CA 1
ATOM 743 C C . THR A 1 96 ? -1.772 2.652 -0.070 1.00 96.44 96 THR A C 1
ATOM 745 O O . THR A 1 96 ? -1.601 2.120 -1.171 1.00 96.44 96 THR A O 1
ATOM 748 N N . VAL A 1 97 ? -2.928 3.227 0.278 1.00 97.56 97 VAL A N 1
ATOM 749 C CA . VAL A 1 97 ? -4.085 3.351 -0.621 1.00 97.56 97 VAL A CA 1
ATOM 750 C C . VAL A 1 97 ? -3.795 4.345 -1.743 1.00 97.56 97 VAL A C 1
ATOM 752 O O . VAL A 1 97 ? -4.092 4.044 -2.899 1.00 97.56 97 VAL A O 1
ATOM 755 N N . LYS A 1 98 ? -3.158 5.486 -1.436 1.00 96.00 98 LYS A N 1
ATOM 756 C CA . LYS A 1 98 ? -2.725 6.475 -2.440 1.00 96.00 98 LYS A CA 1
ATOM 757 C C . LYS A 1 98 ? -1.799 5.854 -3.488 1.00 96.00 98 LYS A C 1
ATOM 759 O O . LYS A 1 98 ? -1.915 6.160 -4.667 1.00 96.00 98 LYS A O 1
ATOM 764 N N . HIS A 1 99 ? -0.913 4.952 -3.067 1.00 94.38 99 HIS A N 1
ATOM 765 C CA . HIS A 1 99 ? -0.001 4.226 -3.958 1.00 94.38 99 HIS A CA 1
ATOM 766 C C . HIS A 1 99 ? -0.602 2.954 -4.578 1.00 94.38 99 HIS A C 1
ATOM 768 O O . HIS A 1 99 ? 0.126 2.168 -5.181 1.00 94.38 99 HIS A O 1
ATOM 774 N N . HIS A 1 100 ? -1.911 2.728 -4.427 1.00 95.06 100 HIS A N 1
ATOM 775 C CA . HIS A 1 100 ? -2.632 1.571 -4.969 1.00 95.06 100 HIS A CA 1
ATOM 776 C C . HIS A 1 100 ? -2.068 0.205 -4.539 1.00 95.06 100 HIS A C 1
ATOM 778 O O . HIS A 1 100 ? -2.283 -0.805 -5.206 1.00 95.06 100 HIS A O 1
ATOM 784 N N . LEU A 1 101 ? -1.360 0.144 -3.406 1.00 95.81 101 LEU A N 1
ATOM 785 C CA . LEU A 1 101 ? -0.847 -1.116 -2.858 1.00 95.81 101 LEU A CA 1
ATOM 786 C C . LEU A 1 101 ? -1.947 -1.922 -2.162 1.00 95.81 101 LEU A C 1
ATOM 788 O O . LEU A 1 101 ? -1.854 -3.146 -2.066 1.00 95.81 101 LEU A O 1
ATOM 792 N N . VAL A 1 102 ? -2.965 -1.219 -1.665 1.00 95.44 102 VAL A N 1
ATOM 793 C CA . VAL A 1 102 ? -4.119 -1.751 -0.941 1.00 95.44 102 VAL A CA 1
ATOM 794 C C . VAL A 1 102 ? -5.384 -1.108 -1.505 1.00 95.44 102 VAL A C 1
ATOM 796 O O . VAL A 1 102 ? -5.414 0.088 -1.791 1.00 95.44 102 VAL A O 1
ATOM 799 N N . THR A 1 103 ? -6.450 -1.893 -1.664 1.00 96.88 103 THR A N 1
ATOM 800 C CA . THR A 1 103 ? -7.739 -1.376 -2.136 1.00 96.88 103 THR A CA 1
ATOM 801 C C . THR A 1 103 ?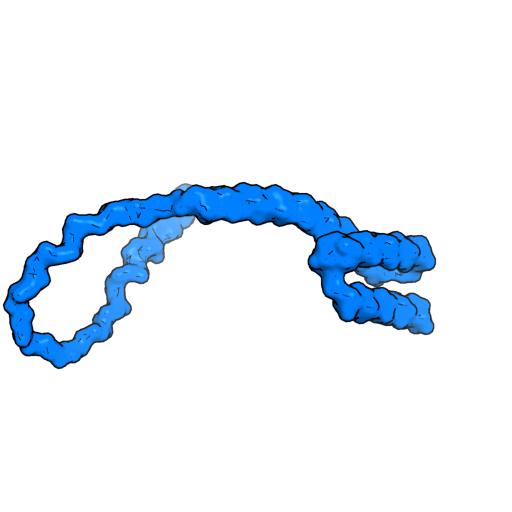 -8.461 -0.591 -1.040 1.00 96.88 103 THR A C 1
ATOM 803 O O . THR A 1 103 ? -8.360 -0.914 0.146 1.00 96.88 103 THR A O 1
ATOM 806 N N . LYS A 1 104 ? -9.263 0.408 -1.432 1.00 97.00 104 LYS A N 1
ATOM 807 C CA . LYS A 1 104 ? -10.037 1.251 -0.499 1.00 97.00 104 LYS A CA 1
ATOM 808 C C . LYS A 1 104 ? -10.894 0.413 0.461 1.00 97.00 104 LYS A C 1
ATOM 810 O O . LYS A 1 104 ? -10.863 0.625 1.668 1.00 97.00 104 LYS A O 1
ATOM 815 N N . GLY A 1 105 ? -11.579 -0.611 -0.058 1.00 98.00 105 GLY A N 1
ATOM 816 C CA . GLY A 1 105 ? -12.393 -1.514 0.759 1.00 98.00 105 GLY A CA 1
ATOM 817 C C . GLY A 1 105 ? -11.580 -2.321 1.777 1.00 98.00 105 GLY A C 1
ATOM 818 O O . GLY A 1 105 ? -12.036 -2.524 2.900 1.00 98.00 105 GLY A O 1
ATOM 819 N N . HIS A 1 106 ? -10.363 -2.757 1.430 1.00 96.25 106 HIS A N 1
ATOM 820 C CA . HIS A 1 106 ? -9.491 -3.440 2.388 1.00 96.25 106 HIS A CA 1
ATOM 821 C C . HIS A 1 106 ? -9.060 -2.500 3.518 1.00 96.25 106 HIS A C 1
ATOM 823 O O . HIS A 1 106 ? -9.144 -2.880 4.686 1.00 96.25 106 HIS A O 1
ATOM 829 N N . ALA A 1 107 ? -8.677 -1.267 3.182 1.00 97.56 107 ALA A N 1
ATOM 830 C CA . ALA A 1 107 ? -8.326 -0.253 4.168 1.00 97.56 107 ALA A CA 1
ATOM 831 C C . ALA A 1 107 ? -9.487 0.023 5.137 1.00 97.56 107 ALA A C 1
ATOM 833 O O . ALA A 1 107 ? -9.302 -0.097 6.348 1.00 97.56 107 ALA A O 1
ATOM 834 N N . SER A 1 108 ? -10.699 0.283 4.630 1.00 97.44 108 SER A N 1
ATOM 835 C CA . SER A 1 108 ? -11.883 0.532 5.467 1.00 97.44 108 SER A CA 1
ATOM 836 C C . SER A 1 108 ? -12.187 -0.629 6.418 1.00 97.44 108 SER A C 1
ATOM 838 O O . SER A 1 108 ? -12.468 -0.408 7.597 1.00 97.44 108 SER A O 1
ATOM 840 N N . ARG A 1 109 ? -12.065 -1.879 5.945 1.00 96.44 109 ARG A N 1
ATOM 841 C CA . ARG A 1 109 ? -12.266 -3.073 6.784 1.00 96.44 109 ARG A CA 1
ATOM 842 C C . ARG A 1 109 ? -11.254 -3.161 7.922 1.00 96.44 109 ARG A C 1
ATOM 844 O O . ARG A 1 109 ? -11.641 -3.459 9.047 1.00 96.44 109 ARG A O 1
ATOM 851 N N . ILE A 1 110 ? -9.972 -2.915 7.651 1.00 95.81 110 ILE A N 1
ATOM 852 C CA . ILE A 1 110 ? -8.926 -2.966 8.684 1.00 95.81 110 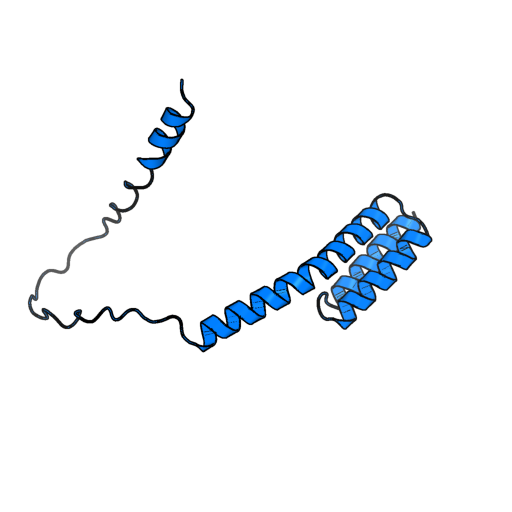ILE A CA 1
ATOM 853 C C . ILE A 1 110 ? -9.125 -1.845 9.710 1.00 95.81 110 ILE A C 1
ATOM 855 O O . ILE A 1 110 ? -9.101 -2.129 10.907 1.00 95.81 110 ILE A O 1
ATOM 859 N N . LYS A 1 111 ? -9.389 -0.607 9.258 1.00 94.31 111 LYS A N 1
ATOM 860 C CA . LYS A 1 111 ? -9.673 0.527 10.153 1.00 94.31 111 LYS A CA 1
ATOM 861 C C . LYS A 1 111 ? -10.864 0.228 11.070 1.00 94.31 111 LYS A C 1
ATOM 863 O O . LYS A 1 111 ? -10.766 0.411 12.276 1.00 94.31 111 LYS A O 1
ATOM 868 N N . SER A 1 112 ? -11.956 -0.302 10.509 1.00 95.00 112 SER A N 1
ATOM 869 C CA . SER A 1 112 ? -13.157 -0.681 11.267 1.00 95.00 112 SER A CA 1
ATOM 870 C C . SER A 1 112 ? -12.899 -1.801 12.279 1.00 95.00 112 SER A C 1
ATOM 872 O O . SER A 1 112 ? -13.391 -1.739 13.401 1.00 95.00 112 SER A O 1
ATOM 874 N N . ARG A 1 113 ? -12.122 -2.829 11.915 1.00 93.44 113 ARG A N 1
ATOM 875 C CA . ARG A 1 113 ? -11.797 -3.928 12.838 1.00 93.44 113 ARG A CA 1
ATOM 876 C C . ARG A 1 113 ? -11.014 -3.432 14.049 1.00 93.44 113 ARG A C 1
ATOM 878 O O . ARG A 1 113 ? -11.394 -3.746 15.167 1.00 93.44 113 ARG A O 1
ATOM 885 N N . ILE A 1 114 ? -9.963 -2.643 13.826 1.00 93.31 114 ILE A N 1
ATOM 886 C CA . ILE A 1 114 ? -9.086 -2.173 14.908 1.00 93.31 114 ILE A CA 1
ATOM 887 C C . ILE A 1 114 ? -9.805 -1.153 15.800 1.00 93.31 114 ILE A C 1
ATOM 889 O O . ILE A 1 114 ? -9.674 -1.212 17.018 1.00 93.31 114 ILE A O 1
ATOM 893 N N . SER A 1 115 ? -10.636 -0.275 15.229 1.00 92.12 115 SER A N 1
ATOM 894 C CA . SER A 1 115 ? -11.424 0.664 16.035 1.00 92.12 115 SER A CA 1
ATOM 895 C C . SER A 1 115 ? -12.461 -0.031 16.920 1.00 92.12 115 SER A C 1
ATOM 897 O O . SER A 1 115 ? -12.701 0.418 18.036 1.00 92.12 115 SER A O 1
ATOM 899 N N . LYS A 1 116 ? -13.049 -1.144 16.463 1.00 91.25 116 LYS A N 1
ATOM 900 C CA . LYS A 1 116 ? -13.950 -1.966 17.284 1.00 91.25 116 LYS A CA 1
ATOM 901 C C . LYS A 1 116 ? -13.228 -2.649 18.442 1.00 91.25 116 LYS A C 1
ATOM 903 O O . LYS A 1 116 ? -13.819 -2.772 19.504 1.00 91.25 116 LYS A O 1
ATOM 908 N N . THR A 1 117 ? -11.974 -3.061 18.256 1.00 88.00 117 THR A N 1
ATOM 909 C CA . THR A 1 117 ? -11.172 -3.678 19.324 1.00 88.00 117 THR A CA 1
ATOM 910 C C . THR A 1 117 ? -10.897 -2.714 20.478 1.00 88.00 117 THR A C 1
ATOM 912 O O . THR A 1 117 ? -10.901 -3.151 21.615 1.00 88.00 117 THR A O 1
ATOM 915 N N . ILE A 1 118 ? -10.709 -1.418 20.204 1.00 83.50 118 ILE A N 1
ATOM 916 C CA . ILE A 1 118 ? -10.454 -0.394 21.238 1.00 83.50 118 ILE A CA 1
ATOM 917 C C . ILE A 1 118 ? -11.719 -0.044 22.039 1.00 83.50 118 ILE A C 1
ATOM 919 O O . ILE A 1 118 ? -11.630 0.373 23.185 1.00 83.50 118 ILE A O 1
ATOM 923 N N . LYS A 1 119 ? -12.901 -0.155 21.422 1.00 69.50 119 LYS A N 1
ATOM 924 C CA . LYS A 1 119 ? -14.180 0.231 22.042 1.00 69.50 119 LYS A CA 1
ATOM 925 C C . LYS A 1 119 ? -14.749 -0.815 23.006 1.00 69.50 119 LYS A C 1
ATOM 927 O O . LYS A 1 119 ? -15.787 -0.545 23.601 1.00 69.50 119 LYS A O 1
ATOM 932 N N . LYS A 1 120 ? -14.151 -2.003 23.068 1.00 54.81 120 LYS A N 1
ATOM 933 C CA . LYS A 1 120 ? -14.585 -3.097 23.936 1.00 54.81 120 LYS A CA 1
ATOM 934 C C . LYS A 1 120 ? -13.804 -3.045 25.238 1.00 54.81 120 LYS A C 1
ATOM 936 O O . LYS A 1 120 ? -14.447 -3.283 26.278 1.00 54.81 120 LYS A O 1
#

InterPro domains:
  IPR002583 Small ribosomal subunit protein bS20 [PF01649] (46-119)
  IPR002583 Small ribosomal subunit protein bS20 [TIGR00029] (43-119)
  IPR036510 Small ribosomal subunit protein bS20 superfamily [G3DSA:1.20.58.110] (43-120)
  IPR036510 Small ribosomal subunit protein bS20 superfamily [SSF46992] (46-120)

Sequence (120 aa):
MSVANIIMAAAERIEEFSLEIKFLPFCTNRLNICLVYSKLRLMPITKSAIKKQRVDKKRTLSNLTAKGRLKTTIKEARANPGAGSLKALYSAMDLTVKHHLVTKGHASRIKSRISKTIKK

Radius of gyration: 28.15 Å; chains: 1; bounding box: 43×57×67 Å

Foldseek 3Di:
DDPVVVVVVVVVVPPPPPDDPPDDDDDDDDDDPPDPPPDPPPPDCDPVNVVVVVVCVVVCVVLCVLVVLLVVLLVVCVVDVDPVSLVSNLVSLVVCVVVVVDPPVRSVVSNVVSVVVNVD

Organism: NCBI:txid1974535

=== Feature glossary ===
The features interleaved in this record are:

— What the protein is —

Sequence gives the chain of amino acids in standard one-letter code (A=alanine, C=cysteine, …, Y=tyrosine), read N→C. It is the only feature that is directly encoded by the gene; all structural features are derived from the folded form of this sequence.

Database cross-references. InterPro integrates a dozen domain/family signature databases into unified entries with residue-range hits. GO terms attach function/process/location labels with evidence codes. CATH codes position the fold in a four-level structural taxonomy. Organism is the NCBI-taxonomy species name.

— Where its atoms are —

Atomic coordinates in PDBx/mmCIF format — the same representation the Protein Data Bank distributes. Each line of the _atom_site loop places one backbone atom in Cartesian space (units: ångströms, origin: arbitrary).

The six renders are orthographic views along the three Cartesian axes in both directions. Representation (cartoon, sticks, or surface) and color scheme (sequence-rainbow or by-chain) vary across proteins so the training set covers all the common visualization conventions.

— Local backbone conformation —

Eight-state secondary structure (DSSP): H is the canonical α-helix, G the tighter 3₁₀-helix, I the wider π-helix; E/B are β-structure, T and S are turns and bends, and '-' is everything else. DSSP derives these from the pattern of main-chain N–H···O=C hydrogen bonds, not from the sequence.

P-SEA three-state annotation labels each residue as helix, strand, or coil based purely on the geometry of the Cα trace. It serves as a fallback when the full backbone (and thus DSSP) is unavailable.

The φ/ψ torsion pair specifies the backbone conformation at each residue. φ rotates about the N–Cα bond, ψ about the Cα–C bond. Steric clashes forbid most of the (φ, ψ) plane — the allowed regions (α-helix basin, β-sheet basin, left-handed helix) are the Ramachandran-allowed regions.

— Global shape and packing —

The geometric summary reports three shape descriptors. Rg (radius of gyration) measures how spread out the Cα atoms are about their centre of mass; compact globular proteins have small Rg, elongated or unfolded ones large. Cα contacts (<8 Å, |i−j|>4) count long-range residue pairs in spatial proximity — high for tightly packed folds, near zero for rods or random coil. The bounding-box extents give the protein's footprint along x, y, z in Å.

Solvent-accessible surface area (SASA) is the area in Å² traced out by the centre of a 1.4 Å probe sphere (a water molecule) rolled over the protein's van der Waals surface (Shrake–Rupley / Lee–Richards construction). Buried residues have near-zero SASA; fully exposed residues can exceed 200 Å². The total SASA scales roughly with the number of surface residues.

The contact map is a binary N×N matrix image: pixel (i, j) is dark where Cα_i and Cα_j are within 8 Å and |i−j|>4. Because the |i−j|>4 filter removes local helical contacts, off-diagonal stripes parallel to the main diagonal indicate parallel β-sheets; stripes perpendicular to it indicate antiparallel β-sheets. The Ramachandran plot scatters every residue's (φ, ψ) pair against the sterically allowed regions. The PAE heatmap renders the predicted-aligned-error matrix.

— Structural neighborhood —

3Di is Foldseek's structural alphabet. Each residue is assigned one of twenty discrete states based on how its Cα sits relative to its spatial (not sequential) neighbors. Aligning 3Di strings finds structural homologs roughly as well as full 3D superposition, but orders of magnitude faster.

Nearest PDB neighbors are the top structural matches found by Foldseek when searching this structure against the entire Protein Data Bank. Each hit reports a TM-score (0 to 1; >0.5 almost always implies the same fold) and an E-value. These are *structural* homologs — they may share no detectable sequence similarity.

— Confidence and disorder —

For AlphaFold models, the B-factor field carries pLDDT — the model's own estimate of local accuracy on a 0–100 scale. Regions with pLDDT<50 should be treated as essentially unmodeled; they often correspond to intrinsically disordered segments.

Crystallographic B-factors measure how much each atom's electron density is smeared out, in Å². They rise in mobile loops and surface residues and fall in the buried interior. In AlphaFold models this column is repurposed to hold pLDDT instead.

Predicted aligned error is AlphaFold's pairwise confidence. Unlike pLDDT (per-residue), PAE is per-residue-pair and captures whether two parts of the structure are correctly placed relative to each other. Units are ångströms of expected positional error.